Protein AF-A0A2K3LWS6-F1 (afdb_monomer_lite)

Structure (mmCIF, N/CA/C/O backbone):
data_AF-A0A2K3LWS6-F1
#
_entry.id   AF-A0A2K3LWS6-F1
#
loop_
_atom_site.group_PDB
_atom_site.id
_atom_site.type_symbol
_atom_site.label_atom_id
_atom_site.label_alt_id
_atom_site.label_comp_id
_atom_site.label_asym_id
_atom_site.label_entity_id
_atom_site.label_seq_id
_atom_site.pdbx_PDB_ins_code
_atom_site.Cartn_x
_atom_site.Cartn_y
_atom_site.Cartn_z
_atom_site.occupancy
_atom_site.B_iso_or_equiv
_atom_site.auth_seq_id
_atom_site.auth_comp_id
_atom_site.auth_asym_id
_atom_site.auth_atom_id
_atom_site.pdbx_PDB_model_num
ATOM 1 N N . ASP A 1 1 ? -22.872 -4.487 -2.175 1.00 54.16 1 ASP A N 1
ATOM 2 C CA . ASP A 1 1 ? -21.504 -4.319 -1.650 1.00 54.16 1 ASP A CA 1
ATOM 3 C C . ASP A 1 1 ? -21.159 -2.858 -1.440 1.00 54.16 1 ASP A C 1
ATOM 5 O O . ASP A 1 1 ? -20.972 -2.133 -2.408 1.00 54.16 1 ASP A O 1
ATOM 9 N N . PHE A 1 2 ? -21.076 -2.426 -0.181 1.00 50.03 2 PHE A N 1
ATOM 10 C CA . PHE A 1 2 ? -20.671 -1.069 0.215 1.00 50.03 2 PHE A CA 1
ATOM 11 C C . PHE A 1 2 ? -19.329 -0.656 -0.414 1.00 50.03 2 PHE A C 1
ATOM 13 O O . PHE A 1 2 ? -19.199 0.447 -0.924 1.00 50.03 2 PHE A O 1
ATOM 20 N N . LEU A 1 3 ? -18.379 -1.593 -0.508 1.00 53.44 3 LEU A N 1
ATOM 21 C CA . LEU A 1 3 ? -17.088 -1.394 -1.176 1.00 53.44 3 LEU A CA 1
ATOM 22 C C . LEU A 1 3 ? -17.214 -1.152 -2.688 1.00 53.44 3 LEU A C 1
ATOM 24 O O . LEU A 1 3 ? -16.448 -0.377 -3.241 1.00 53.44 3 LEU A O 1
ATOM 28 N N . VAL A 1 4 ? -18.186 -1.779 -3.359 1.00 51.91 4 VAL A N 1
ATOM 29 C CA . VAL A 1 4 ? -18.452 -1.567 -4.795 1.00 51.91 4 VAL A CA 1
ATOM 30 C C . VAL A 1 4 ? -19.212 -0.261 -5.024 1.00 51.91 4 VAL A C 1
ATOM 32 O O . VAL A 1 4 ? -18.998 0.395 -6.039 1.00 51.91 4 VAL A O 1
ATOM 35 N N . ALA A 1 5 ? -20.081 0.129 -4.086 1.00 53.53 5 ALA A N 1
ATOM 36 C CA . ALA A 1 5 ? -20.750 1.427 -4.104 1.00 53.53 5 ALA A CA 1
ATOM 37 C C . ALA A 1 5 ? -19.739 2.568 -3.911 1.00 53.53 5 ALA A C 1
ATOM 39 O O . ALA A 1 5 ? -19.732 3.498 -4.707 1.00 53.53 5 ALA A O 1
ATOM 40 N N . LEU A 1 6 ? -18.813 2.429 -2.957 1.00 56.41 6 LEU A N 1
ATOM 41 C CA . LEU A 1 6 ? -17.679 3.338 -2.801 1.00 56.41 6 LEU A CA 1
ATOM 42 C C . LEU A 1 6 ? -16.752 3.322 -4.015 1.00 56.41 6 LEU A C 1
ATOM 44 O O . LEU A 1 6 ? -16.385 4.376 -4.513 1.00 56.41 6 LEU A O 1
ATOM 48 N N . ALA A 1 7 ? -16.428 2.146 -4.561 1.00 51.59 7 ALA A N 1
ATOM 49 C CA .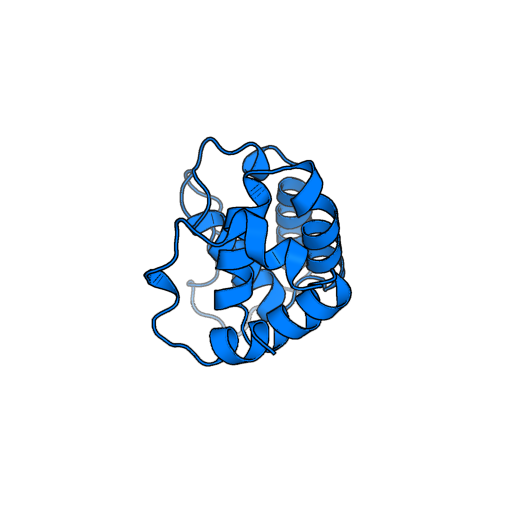 ALA A 1 7 ? -15.595 2.041 -5.758 1.00 51.59 7 ALA A CA 1
ATOM 50 C C . ALA A 1 7 ? -16.127 2.812 -6.974 1.00 51.59 7 ALA A C 1
ATOM 52 O O . ALA A 1 7 ? -15.362 3.111 -7.892 1.00 51.59 7 ALA A O 1
ATOM 53 N N . ARG A 1 8 ? -17.427 3.111 -6.974 1.00 51.09 8 ARG A N 1
ATOM 54 C CA . ARG A 1 8 ? -18.140 3.846 -8.017 1.00 51.09 8 ARG A CA 1
ATOM 55 C C . ARG A 1 8 ? -18.399 5.310 -7.664 1.00 51.09 8 ARG A C 1
ATOM 57 O O . ARG A 1 8 ? -18.887 6.025 -8.533 1.00 51.09 8 ARG A O 1
ATOM 64 N N . ASP A 1 9 ? -18.100 5.747 -6.442 1.00 49.28 9 ASP A N 1
ATOM 65 C CA . ASP A 1 9 ? -18.411 7.095 -5.976 1.00 49.28 9 ASP A CA 1
ATOM 66 C C . ASP A 1 9 ? -17.220 8.053 -6.206 1.00 49.28 9 ASP A C 1
ATOM 68 O O . ASP A 1 9 ? -16.158 7.886 -5.595 1.00 49.28 9 ASP A O 1
ATOM 72 N N . PRO A 1 10 ? -17.353 9.056 -7.097 1.00 47.69 10 PRO A N 1
ATOM 73 C CA . PRO A 1 10 ? -16.293 10.024 -7.372 1.00 47.69 10 PRO A CA 1
ATOM 74 C C . PRO A 1 10 ? -16.005 10.991 -6.202 1.00 47.69 10 PRO A C 1
ATOM 76 O O . PRO A 1 10 ? -14.949 11.632 -6.212 1.00 47.69 10 PRO A O 1
ATOM 79 N N . GLU A 1 11 ? -16.875 11.067 -5.185 1.00 47.47 11 GLU A N 1
ATOM 80 C CA . GLU A 1 11 ? -16.828 12.042 -4.077 1.00 47.47 11 GLU A CA 1
ATOM 81 C C . GLU A 1 11 ? -16.313 11.470 -2.738 1.00 47.47 11 GLU A C 1
ATOM 83 O O . GLU A 1 11 ? -16.400 12.116 -1.690 1.00 47.47 11 GLU A O 1
ATOM 88 N N . ILE A 1 12 ? -15.676 10.292 -2.756 1.00 53.41 12 ILE A N 1
ATOM 89 C CA . ILE A 1 12 ? -15.066 9.625 -1.583 1.00 53.41 12 ILE A CA 1
ATOM 90 C C . ILE A 1 12 ? -14.217 10.558 -0.685 1.00 53.41 12 ILE A C 1
ATOM 92 O O . ILE A 1 12 ? -14.140 10.360 0.533 1.00 53.41 12 ILE A O 1
ATOM 96 N N . ARG A 1 13 ? -13.642 11.624 -1.262 1.00 46.91 13 ARG A N 1
ATOM 97 C CA . ARG A 1 13 ? -12.863 12.664 -0.566 1.00 46.91 13 ARG A CA 1
ATOM 98 C C . ARG A 1 13 ? -13.580 13.283 0.640 1.00 46.91 13 ARG A C 1
ATOM 100 O O . ARG A 1 13 ? -12.898 13.740 1.559 1.00 46.91 13 ARG A O 1
ATOM 107 N N . TYR A 1 14 ? -14.912 13.297 0.670 1.00 44.72 14 TYR A N 1
ATOM 108 C CA . TYR A 1 14 ? -15.676 13.950 1.739 1.00 44.72 14 TYR A CA 1
ATOM 109 C C . TYR A 1 14 ? -15.727 13.159 3.058 1.00 44.72 14 TYR A C 1
ATOM 111 O O . TYR A 1 14 ? -16.058 13.716 4.104 1.00 44.72 14 TYR A O 1
ATOM 119 N N . HIS A 1 15 ? -15.351 11.877 3.056 1.00 47.62 15 HIS A N 1
ATOM 120 C CA . HIS A 1 15 ? -15.547 10.986 4.208 1.00 47.62 15 HIS A CA 1
ATOM 121 C C . HIS A 1 15 ? -14.285 10.707 5.039 1.00 47.62 15 HIS A C 1
ATOM 123 O O . HIS A 1 15 ? -14.295 9.804 5.876 1.00 47.62 15 HIS A O 1
ATOM 129 N N . ARG A 1 16 ? -13.223 11.516 4.888 1.00 47.91 16 ARG A N 1
ATOM 130 C CA . ARG A 1 16 ? -11.891 11.364 5.528 1.00 47.91 16 ARG A CA 1
ATOM 131 C C . ARG A 1 16 ? -11.897 11.102 7.053 1.00 47.91 16 ARG A C 1
ATOM 133 O O . ARG A 1 16 ? -10.886 10.649 7.578 1.00 47.91 16 ARG A O 1
ATOM 140 N N . GLY A 1 17 ? -13.006 11.359 7.755 1.00 46.31 17 GLY A N 1
ATOM 141 C CA . GLY A 1 17 ? -13.183 11.107 9.192 1.00 46.31 17 GLY A CA 1
ATOM 142 C C . GLY A 1 17 ? -13.910 9.810 9.601 1.00 46.31 17 GLY A C 1
ATOM 143 O O . GLY A 1 17 ? -13.857 9.468 10.774 1.00 46.31 17 GLY A O 1
ATOM 144 N N . LEU A 1 18 ? -14.569 9.072 8.694 1.00 48.25 18 LEU A N 1
ATOM 145 C CA . LEU A 1 18 ? -15.477 7.948 9.044 1.00 48.25 18 LEU A CA 1
ATOM 146 C C . LEU A 1 18 ? -15.010 6.553 8.576 1.00 48.25 18 LEU A C 1
ATOM 148 O O . LEU A 1 18 ? -15.716 5.555 8.737 1.00 48.25 18 LEU A O 1
ATOM 152 N N . PHE A 1 19 ? -13.820 6.462 7.986 1.00 55.03 19 PHE A N 1
ATOM 153 C CA . PHE A 1 19 ? -13.389 5.262 7.266 1.00 55.03 19 PHE A CA 1
ATOM 154 C C . PHE A 1 19 ? -12.797 4.140 8.135 1.00 55.03 19 PHE A C 1
ATOM 156 O O . PHE A 1 19 ? -13.000 2.967 7.825 1.00 55.03 19 PHE A O 1
ATOM 163 N N . GLY A 1 20 ? -12.082 4.466 9.217 1.00 50.44 20 GLY A N 1
ATOM 164 C CA . GLY A 1 20 ? -11.203 3.508 9.907 1.00 50.44 20 GLY A CA 1
ATOM 165 C C . GLY A 1 20 ? -11.902 2.314 10.576 1.00 50.44 20 GLY A C 1
ATOM 166 O O . GLY A 1 20 ? -11.398 1.195 10.504 1.00 50.44 20 GLY A O 1
ATOM 167 N N . GLU A 1 21 ? -13.065 2.514 11.203 1.00 47.44 21 GLU A N 1
ATOM 168 C CA . GLU A 1 21 ? -13.812 1.419 11.850 1.00 47.44 21 GLU A CA 1
ATOM 169 C C . GLU A 1 21 ? -14.707 0.649 10.876 1.00 47.44 21 GLU A C 1
ATOM 171 O O . GLU A 1 21 ? -14.841 -0.572 10.972 1.00 47.44 21 GLU A O 1
ATOM 176 N N . THR A 1 22 ? -15.288 1.339 9.897 1.00 51.72 22 THR A N 1
ATOM 177 C CA . THR A 1 22 ? -16.309 0.761 9.019 1.00 51.72 22 THR A CA 1
ATOM 178 C C . THR A 1 22 ? -15.718 -0.242 8.025 1.00 51.72 22 THR A C 1
ATOM 180 O O . THR A 1 22 ? -16.352 -1.255 7.744 1.00 51.72 22 THR A O 1
ATOM 183 N N . ILE A 1 23 ? -14.493 -0.022 7.526 1.00 54.19 23 ILE A N 1
ATOM 184 C CA . ILE A 1 23 ? -13.868 -0.900 6.516 1.00 54.19 23 ILE A CA 1
ATOM 185 C C . ILE A 1 23 ? -13.578 -2.300 7.073 1.00 54.19 23 ILE A C 1
ATOM 187 O O . ILE A 1 23 ? -13.864 -3.293 6.402 1.00 54.19 23 ILE A O 1
ATOM 191 N N . TYR A 1 24 ? -13.057 -2.389 8.300 1.00 49.53 24 TYR A N 1
ATOM 192 C CA . TYR A 1 24 ? -12.774 -3.676 8.945 1.00 49.53 24 TYR A CA 1
ATOM 193 C C . TYR A 1 24 ? -14.073 -4.470 9.166 1.00 49.53 24 TYR A C 1
ATOM 195 O O . TYR A 1 24 ? -14.158 -5.655 8.849 1.00 49.53 24 TYR A O 1
ATOM 203 N N . ASN A 1 25 ? -15.140 -3.776 9.573 1.00 54.16 2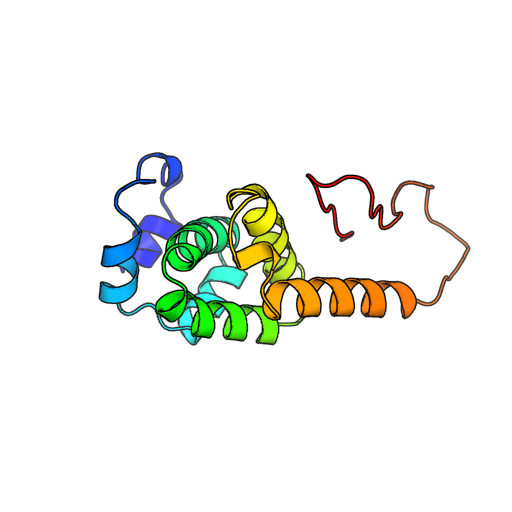5 ASN A N 1
ATOM 204 C CA . ASN A 1 25 ? -16.466 -4.367 9.762 1.00 54.16 25 ASN A CA 1
ATOM 205 C C . ASN A 1 25 ? -17.186 -4.709 8.440 1.00 54.16 25 ASN A C 1
ATOM 207 O O . ASN A 1 25 ? -18.177 -5.435 8.453 1.00 54.16 25 ASN A O 1
ATOM 211 N N . CYS A 1 26 ? -16.688 -4.238 7.288 1.00 61.38 26 CYS A N 1
ATOM 212 C CA . CYS A 1 26 ? -17.222 -4.575 5.963 1.00 61.38 26 CYS A CA 1
ATOM 213 C C . CYS A 1 26 ? -16.712 -5.918 5.409 1.00 61.38 26 CYS A C 1
ATOM 215 O O . CYS A 1 26 ? -17.060 -6.278 4.281 1.00 61.38 26 CYS A O 1
ATOM 217 N N . GLY A 1 27 ? -15.878 -6.660 6.149 1.00 68.25 27 GLY A N 1
ATOM 218 C CA . GLY A 1 27 ? -15.342 -7.944 5.683 1.00 68.25 27 GLY A CA 1
ATOM 219 C C . GLY A 1 27 ? -14.378 -7.800 4.500 1.00 68.25 27 GLY A C 1
ATOM 220 O O . GLY A 1 27 ? -14.290 -8.696 3.644 1.00 68.25 27 GLY A O 1
ATOM 221 N N . LEU A 1 28 ? -13.687 -6.656 4.420 1.00 79.62 28 LEU A N 1
ATOM 222 C CA . LEU A 1 28 ? -12.526 -6.511 3.553 1.00 79.62 28 LEU A CA 1
ATOM 223 C C . LEU A 1 28 ? -11.448 -7.457 4.089 1.00 79.62 28 LEU A C 1
ATOM 225 O O . LEU A 1 28 ? -11.133 -7.443 5.268 1.00 79.62 28 LEU A O 1
ATOM 229 N N . THR A 1 29 ? -10.944 -8.329 3.226 1.00 85.75 29 THR A N 1
ATOM 230 C CA . THR A 1 29 ? -9.841 -9.240 3.554 1.00 85.75 29 THR A CA 1
ATOM 231 C C . THR A 1 29 ? -8.626 -8.828 2.733 1.00 85.75 29 THR A C 1
ATOM 233 O O . THR A 1 29 ? -8.818 -8.257 1.652 1.00 85.75 29 THR A O 1
ATOM 236 N N . PRO A 1 30 ? -7.394 -9.173 3.145 1.00 88.19 30 PRO A N 1
ATOM 237 C CA . PRO A 1 30 ? -6.191 -8.860 2.368 1.00 88.19 30 PRO A CA 1
ATOM 238 C C . PRO A 1 30 ? -6.266 -9.356 0.915 1.00 88.19 30 PRO A C 1
ATOM 240 O O . PRO A 1 30 ? -5.842 -8.682 -0.020 1.00 88.19 30 PRO A O 1
ATOM 243 N N . ARG A 1 31 ? -6.923 -10.501 0.682 1.00 87.56 31 ARG A N 1
ATOM 244 C CA . ARG A 1 31 ? -7.175 -11.015 -0.670 1.00 87.56 31 ARG A CA 1
ATOM 245 C C . ARG A 1 31 ? -8.087 -10.098 -1.493 1.00 87.56 31 ARG A C 1
ATOM 247 O O . ARG A 1 31 ? -7.735 -9.768 -2.621 1.00 87.56 31 ARG A O 1
ATOM 254 N N . LYS A 1 32 ? -9.233 -9.681 -0.941 1.00 84.62 32 LYS A N 1
ATOM 255 C CA . LYS A 1 32 ? -10.158 -8.745 -1.612 1.00 84.62 32 LYS A CA 1
ATOM 256 C C . LYS A 1 32 ? -9.538 -7.359 -1.790 1.00 84.62 32 LYS A C 1
ATOM 258 O O . LYS A 1 32 ? -9.886 -6.654 -2.729 1.00 84.62 32 LYS A O 1
ATOM 263 N N . PHE A 1 33 ? -8.628 -6.975 -0.899 1.00 88.44 33 PHE A N 1
ATOM 264 C CA . PHE A 1 33 ? -7.868 -5.742 -1.030 1.00 88.44 33 PHE A CA 1
ATOM 265 C C . PHE A 1 33 ? -6.979 -5.762 -2.276 1.00 88.44 33 PHE A C 1
ATOM 267 O O . PHE A 1 33 ? -7.031 -4.810 -3.041 1.00 88.44 33 PHE A O 1
ATOM 274 N N . ARG A 1 34 ? -6.265 -6.857 -2.570 1.00 90.25 34 ARG A N 1
ATOM 275 C CA . ARG A 1 34 ? -5.501 -6.969 -3.832 1.00 90.25 34 ARG A CA 1
ATOM 276 C C . ARG A 1 34 ? -6.389 -6.831 -5.072 1.00 90.25 34 ARG A C 1
ATOM 278 O O . ARG A 1 34 ? -6.059 -6.078 -5.979 1.00 90.25 34 ARG A O 1
ATOM 285 N N . GLU A 1 35 ? -7.558 -7.474 -5.073 1.00 88.31 35 GLU A N 1
ATOM 286 C CA . GLU A 1 35 ? -8.541 -7.327 -6.163 1.00 88.31 35 GLU A CA 1
ATOM 287 C C . GLU A 1 35 ? -9.048 -5.876 -6.303 1.00 88.31 35 GLU A C 1
ATOM 289 O O . GLU A 1 35 ? -9.384 -5.431 -7.402 1.00 88.31 35 GLU A O 1
ATOM 294 N N . LEU A 1 36 ? -9.123 -5.128 -5.195 1.00 86.56 36 LEU A N 1
ATOM 295 C CA . LEU A 1 36 ? -9.440 -3.700 -5.203 1.00 86.56 36 LEU A CA 1
ATOM 296 C C . LEU A 1 36 ? -8.274 -2.867 -5.746 1.00 86.56 36 LEU A C 1
ATOM 298 O O . LEU A 1 36 ? -8.532 -1.958 -6.525 1.00 86.56 36 LEU A O 1
ATOM 302 N N . VAL A 1 37 ? -7.027 -3.176 -5.380 1.00 90.19 37 VAL A N 1
ATOM 303 C CA . VAL A 1 37 ? -5.824 -2.487 -5.882 1.00 90.19 37 VAL A CA 1
ATOM 304 C C . VAL A 1 37 ? -5.760 -2.549 -7.408 1.00 90.19 37 VAL A C 1
ATOM 306 O O . VAL A 1 37 ? -5.529 -1.528 -8.046 1.00 90.19 37 VAL A O 1
ATOM 309 N N . GLU A 1 38 ? -6.040 -3.711 -8.002 1.00 88.44 38 GLU A N 1
ATOM 310 C CA . GLU A 1 38 ? -6.046 -3.887 -9.463 1.00 88.44 38 GLU A CA 1
ATOM 311 C C . GLU A 1 38 ? -7.165 -3.098 -10.164 1.00 88.44 38 GLU A C 1
ATOM 313 O O . GLU A 1 38 ? -7.000 -2.636 -11.291 1.00 88.44 38 GLU A O 1
ATOM 318 N N . LYS A 1 39 ? -8.323 -2.937 -9.513 1.00 85.12 39 LYS A N 1
ATOM 319 C CA . LYS A 1 39 ? -9.495 -2.269 -10.108 1.00 85.12 39 LYS A CA 1
ATOM 320 C C . LYS A 1 39 ? -9.526 -0.767 -9.857 1.00 85.12 39 LYS A C 1
ATOM 322 O O . LYS A 1 39 ? -10.034 -0.019 -10.689 1.00 85.12 39 LYS A O 1
ATOM 327 N N . ASN A 1 40 ? -9.092 -0.341 -8.676 1.00 82.44 40 ASN A N 1
ATOM 328 C CA . ASN A 1 40 ? -9.172 1.035 -8.210 1.00 82.44 40 ASN A CA 1
ATOM 329 C C . ASN A 1 40 ? -8.068 1.329 -7.168 1.00 82.44 40 ASN A C 1
ATOM 331 O O . ASN A 1 40 ? -8.339 1.386 -5.960 1.00 82.44 40 ASN A O 1
ATOM 335 N N . PRO A 1 41 ? -6.819 1.541 -7.625 1.00 86.12 41 PRO A N 1
ATOM 336 C CA . PRO A 1 41 ? -5.677 1.802 -6.747 1.00 86.12 41 PRO A CA 1
ATOM 337 C C . PRO A 1 41 ? -5.870 3.069 -5.905 1.00 86.12 41 PRO A C 1
ATOM 339 O O . PRO A 1 41 ? -5.503 3.102 -4.733 1.00 86.12 41 PRO A O 1
ATOM 342 N N . ARG A 1 42 ? -6.545 4.092 -6.439 1.00 83.69 42 ARG A N 1
ATOM 343 C CA . ARG A 1 42 ? -6.820 5.336 -5.710 1.00 83.69 42 ARG A CA 1
ATOM 344 C C . ARG A 1 42 ? -7.605 5.108 -4.416 1.00 83.69 42 ARG A C 1
ATOM 346 O O . ARG A 1 42 ? -7.275 5.697 -3.393 1.00 83.69 42 ARG A O 1
ATOM 353 N N . ILE A 1 43 ? -8.621 4.247 -4.433 1.00 82.50 43 ILE A N 1
ATOM 354 C CA . ILE A 1 43 ? -9.399 3.941 -3.220 1.00 82.50 43 ILE A CA 1
ATOM 355 C C . ILE A 1 43 ? -8.596 3.069 -2.262 1.00 82.50 43 ILE A C 1
ATOM 357 O O . ILE A 1 43 ? -8.683 3.252 -1.048 1.00 82.50 43 ILE A O 1
ATOM 361 N N . ALA A 1 44 ? -7.782 2.155 -2.792 1.00 88.25 44 ALA A N 1
ATOM 362 C CA . ALA A 1 44 ? -6.885 1.357 -1.969 1.00 88.25 44 ALA A CA 1
ATOM 363 C C . ALA A 1 44 ? -5.913 2.240 -1.162 1.00 88.25 44 ALA A C 1
ATOM 365 O O . ALA A 1 44 ? -5.710 1.965 0.021 1.00 88.25 44 ALA A O 1
ATOM 366 N N . VAL A 1 45 ? -5.404 3.338 -1.742 1.00 89.06 45 VAL A N 1
ATOM 367 C CA . VAL A 1 45 ? -4.597 4.346 -1.021 1.00 89.06 45 VAL A CA 1
ATOM 368 C C . VAL A 1 45 ? -5.357 4.919 0.168 1.00 89.06 45 VAL A C 1
ATOM 370 O O . VAL A 1 45 ? -4.824 4.965 1.271 1.00 89.06 45 VAL A O 1
ATOM 373 N N . GLU A 1 46 ? -6.600 5.355 -0.028 1.00 83.69 46 GLU A N 1
ATOM 374 C CA . GLU A 1 46 ? -7.373 6.018 1.029 1.00 83.69 46 GLU A CA 1
ATOM 375 C C . GLU A 1 46 ? -7.740 5.070 2.176 1.00 83.69 46 GLU A C 1
ATOM 377 O O . GLU A 1 46 ? -7.705 5.450 3.352 1.00 83.69 46 GLU A O 1
ATOM 382 N N . ILE A 1 47 ? -8.054 3.819 1.839 1.00 84.62 47 ILE A N 1
ATOM 383 C CA . ILE A 1 47 ? -8.280 2.751 2.814 1.00 84.62 47 ILE A CA 1
ATOM 384 C C . ILE A 1 47 ? -7.002 2.505 3.615 1.00 84.62 47 ILE A C 1
ATOM 386 O O . ILE A 1 47 ? -7.020 2.565 4.845 1.00 84.62 47 ILE A O 1
ATOM 390 N N . LEU A 1 48 ? -5.885 2.272 2.925 1.00 87.75 48 LEU A N 1
ATOM 391 C CA . LEU A 1 48 ? -4.629 1.891 3.557 1.00 87.75 48 LEU A CA 1
ATOM 392 C C . LEU A 1 48 ? -4.028 3.039 4.383 1.00 87.75 48 LEU A C 1
ATOM 394 O O . LEU A 1 48 ? -3.573 2.805 5.499 1.00 87.75 48 LEU A O 1
ATOM 398 N N . ALA A 1 49 ? -4.128 4.285 3.914 1.00 87.69 49 ALA A N 1
ATOM 399 C CA . ALA A 1 49 ? -3.703 5.475 4.657 1.00 87.69 49 ALA A CA 1
ATOM 400 C C . ALA A 1 49 ? -4.470 5.650 5.980 1.00 87.69 49 ALA A C 1
ATOM 402 O O . ALA A 1 49 ? -3.917 6.140 6.964 1.00 87.69 49 ALA A O 1
ATOM 403 N N . ASN A 1 50 ? -5.741 5.239 6.031 1.00 83.75 50 ASN A N 1
ATOM 404 C CA . ASN A 1 50 ? -6.502 5.228 7.279 1.00 83.75 50 ASN A CA 1
ATOM 405 C C . ASN A 1 50 ? -6.159 4.028 8.166 1.00 83.75 50 ASN A C 1
ATOM 407 O O . ASN A 1 50 ? -6.112 4.189 9.384 1.00 83.75 50 ASN A O 1
ATOM 411 N N . LEU A 1 51 ? -5.896 2.854 7.584 1.00 84.88 51 LEU A N 1
ATOM 412 C CA . LEU A 1 51 ? -5.491 1.665 8.339 1.00 84.88 51 LEU A CA 1
ATOM 413 C C . LEU A 1 51 ? -4.129 1.844 9.012 1.00 84.88 51 LEU A C 1
ATOM 415 O O . LEU A 1 51 ? -3.969 1.4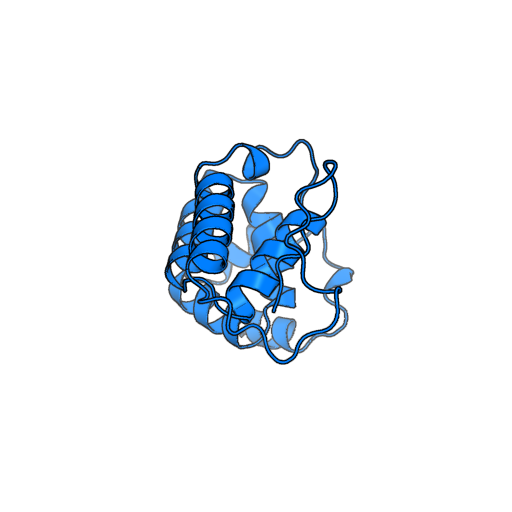01 10.141 1.00 84.88 51 LEU A O 1
ATOM 419 N N . ILE A 1 52 ? -3.184 2.541 8.376 1.00 87.25 52 ILE A N 1
ATOM 420 C CA . ILE A 1 52 ? -1.835 2.802 8.914 1.00 87.25 52 ILE A CA 1
ATOM 421 C C . ILE A 1 52 ? -1.852 3.573 10.238 1.00 87.25 52 ILE A C 1
ATOM 423 O O . ILE A 1 52 ? -0.932 3.444 11.039 1.00 87.25 52 ILE A O 1
ATOM 427 N N . LYS A 1 53 ? -2.925 4.317 10.527 1.00 83.31 53 LYS A N 1
ATOM 428 C CA . LYS A 1 53 ? -3.124 4.959 11.838 1.00 83.31 53 LYS A CA 1
ATOM 429 C C . LYS A 1 53 ? -3.319 3.939 12.971 1.00 83.31 53 LYS A C 1
ATOM 431 O O . LYS A 1 53 ? -3.274 4.305 14.140 1.00 83.31 53 LYS A O 1
ATOM 436 N N . SER A 1 54 ? -3.573 2.673 12.638 1.00 83.56 54 SER A N 1
ATOM 437 C CA . SER A 1 54 ? -3.712 1.548 13.559 1.00 83.56 54 SER A CA 1
ATOM 438 C C . SER A 1 54 ? -2.783 0.408 13.107 1.00 83.56 54 SER A C 1
ATOM 440 O O . SER A 1 54 ? -3.206 -0.449 12.329 1.00 83.56 54 SER A O 1
ATOM 442 N N . PRO A 1 55 ? -1.529 0.363 13.601 1.00 74.00 55 PRO A N 1
ATOM 443 C CA . PRO A 1 55 ? -0.480 -0.517 13.072 1.00 74.00 55 PRO A CA 1
ATOM 444 C C . PRO A 1 55 ? -0.875 -1.999 13.009 1.00 74.00 55 PRO A C 1
ATOM 446 O O . PRO A 1 55 ? -0.657 -2.660 11.996 1.00 74.00 55 PRO A O 1
ATOM 449 N N . TYR A 1 56 ? -1.558 -2.493 14.049 1.00 79.25 56 TYR A N 1
ATOM 450 C CA . TYR A 1 56 ? -2.044 -3.877 14.130 1.00 79.25 56 TYR A CA 1
ATOM 451 C C . TYR A 1 56 ? -3.019 -4.247 13.000 1.00 79.25 56 TYR A C 1
ATOM 453 O O . TYR A 1 56 ? -3.106 -5.403 12.602 1.00 79.25 56 TYR A O 1
ATOM 461 N N . LYS A 1 57 ? -3.769 -3.273 12.470 1.00 79.38 57 LYS A N 1
ATOM 462 C CA . LYS A 1 57 ? -4.750 -3.505 11.404 1.00 79.38 57 LYS A CA 1
ATOM 463 C C . LYS A 1 57 ? -4.155 -3.372 10.007 1.00 79.38 57 LYS A C 1
ATOM 465 O O . LYS A 1 57 ? -4.721 -3.942 9.084 1.00 79.38 57 LYS A O 1
ATOM 470 N N . SER A 1 58 ? -3.074 -2.613 9.814 1.00 86.50 58 SER A N 1
ATOM 471 C CA . SER A 1 58 ? -2.501 -2.384 8.478 1.00 86.50 58 SER A CA 1
ATOM 472 C C . SER A 1 58 ? -1.523 -3.465 8.025 1.00 86.50 58 SER A C 1
ATOM 474 O O . SER A 1 58 ? -1.306 -3.601 6.824 1.00 86.50 58 SER A O 1
ATOM 476 N N . GLU A 1 59 ? -0.943 -4.227 8.951 1.00 88.12 59 GLU A N 1
ATOM 477 C CA . GLU A 1 59 ? 0.134 -5.188 8.674 1.00 88.12 59 GLU A CA 1
ATOM 478 C C . GLU A 1 59 ? -0.234 -6.233 7.605 1.00 88.12 59 GLU A C 1
ATOM 480 O O . GLU A 1 59 ? 0.489 -6.418 6.623 1.00 88.12 59 GLU A O 1
ATOM 485 N N . GLU A 1 60 ? -1.409 -6.856 7.730 1.00 89.19 60 GLU A N 1
ATOM 486 C CA . GLU A 1 60 ? -1.881 -7.872 6.780 1.00 89.19 60 GLU A CA 1
ATOM 487 C C . GLU A 1 60 ? -2.159 -7.301 5.375 1.00 89.19 60 GLU A C 1
ATOM 489 O O . GLU A 1 60 ? -1.976 -7.987 4.367 1.00 89.19 60 GLU A O 1
ATOM 494 N N . TYR A 1 61 ? -2.552 -6.026 5.287 1.00 90.81 61 TYR A N 1
ATOM 495 C CA . TYR A 1 61 ? -2.815 -5.342 4.017 1.00 90.81 61 TYR A CA 1
ATOM 496 C C . TYR A 1 61 ? -1.529 -4.865 3.348 1.00 90.81 61 TYR A C 1
ATOM 498 O O . TYR A 1 61 ? -1.413 -4.963 2.127 1.00 90.81 61 TYR A O 1
ATOM 506 N N . LEU A 1 62 ? -0.562 -4.383 4.134 1.00 90.38 62 LEU A N 1
ATOM 507 C CA . LEU A 1 62 ? 0.770 -4.019 3.649 1.00 90.38 62 LEU A CA 1
ATOM 508 C C . LEU A 1 62 ? 1.504 -5.250 3.118 1.00 90.38 62 LEU A C 1
ATOM 510 O O . LEU A 1 62 ? 2.039 -5.203 2.014 1.00 90.38 62 LEU A O 1
ATOM 514 N N . THR A 1 63 ? 1.433 -6.370 3.838 1.00 90.75 63 THR A N 1
ATOM 515 C CA . THR A 1 63 ? 1.974 -7.654 3.373 1.00 90.75 63 THR A CA 1
ATOM 516 C C . THR A 1 63 ? 1.333 -8.068 2.051 1.00 90.75 63 THR A C 1
ATOM 518 O O . THR A 1 63 ? 2.033 -8.315 1.073 1.00 90.75 63 THR A O 1
ATOM 521 N N . ALA A 1 64 ? -0.002 -8.051 1.969 1.00 91.19 64 ALA A N 1
ATOM 522 C CA . ALA A 1 64 ? -0.699 -8.406 0.736 1.00 91.19 64 ALA A CA 1
ATOM 523 C C . ALA A 1 64 ? -0.374 -7.468 -0.439 1.00 91.19 64 ALA A C 1
ATOM 525 O O . ALA A 1 64 ? -0.367 -7.924 -1.582 1.00 91.19 64 ALA A O 1
ATOM 526 N N . LEU A 1 65 ? -0.108 -6.183 -0.182 1.00 91.62 65 LEU A N 1
ATOM 527 C CA . LEU A 1 65 ? 0.343 -5.233 -1.199 1.00 91.62 65 LEU A CA 1
ATOM 528 C C . LEU A 1 65 ? 1.768 -5.548 -1.672 1.00 91.62 65 LEU A C 1
ATOM 530 O O . LEU A 1 65 ? 2.014 -5.561 -2.877 1.00 91.62 65 LEU A O 1
ATOM 534 N N . CYS A 1 66 ? 2.689 -5.841 -0.749 1.00 87.31 66 CYS A N 1
ATOM 535 C CA . CYS A 1 66 ? 4.054 -6.260 -1.074 1.00 87.31 66 CYS A CA 1
ATOM 536 C C . CYS A 1 66 ? 4.076 -7.568 -1.883 1.00 87.31 66 CYS A C 1
ATOM 538 O O . CYS A 1 66 ? 4.828 -7.672 -2.853 1.00 87.31 66 CYS A O 1
ATOM 540 N N . ASP A 1 67 ? 3.198 -8.520 -1.559 1.00 89.38 67 ASP A N 1
ATOM 541 C CA . ASP A 1 67 ? 3.059 -9.796 -2.273 1.00 89.38 67 ASP A CA 1
ATOM 542 C C . ASP A 1 67 ? 2.609 -9.639 -3.735 1.00 89.38 67 ASP A C 1
ATOM 544 O O . ASP A 1 67 ? 2.795 -10.553 -4.538 1.00 89.38 67 ASP A O 1
ATOM 548 N N . MET A 1 68 ? 2.020 -8.497 -4.116 1.00 88.00 68 MET A N 1
ATOM 549 C CA . MET A 1 68 ? 1.691 -8.212 -5.522 1.00 88.00 68 MET A CA 1
ATOM 550 C C . MET A 1 68 ? 2.941 -7.946 -6.380 1.00 88.00 68 MET A C 1
ATOM 552 O O . MET A 1 68 ? 2.832 -7.866 -7.608 1.00 88.00 68 MET A O 1
ATOM 556 N N . GLY A 1 69 ? 4.116 -7.799 -5.758 1.00 81.94 69 GLY A N 1
ATOM 557 C CA . GLY A 1 69 ? 5.354 -7.407 -6.425 1.00 81.94 69 GLY A CA 1
ATOM 558 C C . GLY A 1 69 ? 5.301 -5.975 -6.965 1.00 81.94 69 GLY A C 1
ATOM 559 O O . GLY A 1 69 ? 4.307 -5.264 -6.811 1.00 81.94 69 GLY A O 1
ATOM 560 N N . LEU A 1 70 ? 6.381 -5.531 -7.611 1.00 81.38 70 LEU A N 1
ATOM 561 C CA . LEU A 1 70 ? 6.421 -4.219 -8.261 1.00 81.38 70 LEU A CA 1
ATOM 562 C C . LEU A 1 70 ? 5.679 -4.271 -9.599 1.00 81.38 70 LEU A C 1
ATOM 564 O O . LEU A 1 70 ? 6.209 -4.745 -10.602 1.00 81.38 70 LEU A O 1
ATOM 568 N N . ASN A 1 71 ? 4.444 -3.783 -9.607 1.00 84.44 71 ASN A N 1
ATOM 569 C CA . ASN A 1 71 ? 3.624 -3.615 -10.799 1.00 84.44 71 ASN A CA 1
ATOM 570 C C . ASN A 1 71 ? 2.966 -2.227 -10.779 1.00 84.44 71 ASN A C 1
ATOM 572 O O . ASN A 1 71 ? 3.017 -1.526 -9.769 1.00 84.44 71 ASN A O 1
ATOM 576 N N . LEU A 1 72 ? 2.348 -1.821 -11.891 1.00 84.25 72 LEU A N 1
ATOM 577 C CA . LEU A 1 72 ? 1.747 -0.490 -12.029 1.00 84.25 72 LEU A CA 1
ATOM 578 C C . LEU A 1 72 ? 0.798 -0.144 -10.868 1.00 84.25 72 LEU A C 1
ATOM 580 O O . LEU A 1 72 ? 0.901 0.935 -10.292 1.00 84.25 72 LEU A O 1
ATOM 584 N N . HIS A 1 73 ? -0.094 -1.066 -10.498 1.00 86.94 73 HIS A N 1
ATOM 585 C CA . HIS A 1 73 ? -1.121 -0.824 -9.486 1.00 86.94 73 HIS A CA 1
ATOM 586 C C . HIS A 1 73 ? -0.551 -0.792 -8.066 1.00 86.94 73 HIS A C 1
ATOM 588 O O . HIS A 1 73 ? -0.909 0.088 -7.285 1.00 86.94 73 HIS A O 1
ATOM 594 N N . SER A 1 74 ? 0.357 -1.712 -7.723 1.00 88.06 74 SER A N 1
ATOM 595 C CA . SER A 1 74 ? 0.996 -1.720 -6.402 1.00 88.06 74 SER A CA 1
ATOM 596 C C . SER A 1 74 ? 1.879 -0.488 -6.196 1.00 88.06 74 SER A C 1
ATOM 598 O O . SER A 1 74 ? 1.858 0.107 -5.117 1.00 88.06 74 SER A O 1
ATOM 600 N N . MET A 1 75 ? 2.581 -0.044 -7.244 1.00 87.06 75 MET A N 1
ATOM 601 C CA . MET A 1 75 ? 3.368 1.190 -7.218 1.00 87.06 75 MET A CA 1
ATOM 602 C C . MET A 1 75 ? 2.490 2.435 -7.115 1.00 87.06 75 MET A C 1
ATOM 604 O O . MET A 1 75 ? 2.816 3.338 -6.347 1.00 87.06 75 MET A O 1
ATOM 608 N N . GLU A 1 76 ? 1.371 2.496 -7.841 1.00 86.56 76 GLU A N 1
ATOM 609 C CA . GLU A 1 76 ? 0.423 3.610 -7.728 1.00 86.56 76 GLU A CA 1
ATOM 610 C C . GLU A 1 76 ? -0.105 3.735 -6.294 1.00 86.56 76 GLU A C 1
ATOM 612 O O . GLU A 1 76 ? -0.126 4.836 -5.737 1.00 86.56 76 GLU A O 1
ATOM 617 N N . VAL A 1 77 ? -0.440 2.606 -5.660 1.00 90.44 77 VAL A N 1
ATOM 618 C CA . VAL A 1 77 ? -0.870 2.592 -4.259 1.00 90.44 77 VAL A CA 1
ATOM 619 C C . VAL A 1 77 ? 0.250 3.036 -3.327 1.00 90.44 77 VAL A C 1
ATOM 621 O O . VAL A 1 77 ? 0.031 3.929 -2.513 1.00 90.44 77 VAL A O 1
ATOM 624 N N . MET A 1 78 ? 1.454 2.477 -3.444 1.00 90.31 78 MET A N 1
ATOM 625 C CA . MET A 1 78 ? 2.575 2.845 -2.571 1.00 90.31 78 MET A CA 1
ATOM 626 C C . MET A 1 78 ? 2.981 4.318 -2.722 1.00 90.31 78 MET A C 1
ATOM 628 O O . MET A 1 78 ? 3.182 5.009 -1.724 1.00 90.31 78 MET A O 1
ATOM 632 N N . ASN A 1 79 ? 3.036 4.839 -3.948 1.00 85.69 79 ASN A N 1
ATOM 633 C CA . ASN A 1 79 ? 3.366 6.243 -4.211 1.00 85.69 79 ASN A CA 1
ATOM 634 C C . ASN A 1 79 ? 2.259 7.189 -3.715 1.00 85.69 79 ASN A C 1
ATOM 636 O O . ASN A 1 79 ? 2.540 8.243 -3.131 1.00 85.69 79 ASN A O 1
ATOM 640 N N . GLY A 1 80 ? 0.994 6.797 -3.893 1.00 88.75 80 GLY A N 1
ATOM 641 C CA . GLY A 1 80 ? -0.145 7.520 -3.334 1.00 88.75 80 GLY A CA 1
ATOM 642 C C . GLY A 1 80 ? -0.120 7.537 -1.806 1.00 88.75 80 GLY A C 1
ATOM 643 O O . GLY A 1 80 ? -0.373 8.575 -1.198 1.00 88.75 80 GLY A O 1
ATOM 644 N N . LEU A 1 81 ? 0.257 6.418 -1.188 1.00 89.56 81 LEU A N 1
ATOM 645 C CA . LEU A 1 81 ? 0.362 6.264 0.259 1.00 89.56 81 LEU A CA 1
ATOM 646 C C . LEU A 1 81 ? 1.435 7.180 0.856 1.00 89.56 81 LEU A C 1
ATOM 648 O O . LEU A 1 81 ? 1.153 7.892 1.814 1.00 89.56 81 LEU A O 1
ATOM 652 N N . ILE A 1 82 ? 2.617 7.240 0.237 1.00 87.00 82 ILE A N 1
ATOM 653 C CA . ILE A 1 82 ? 3.708 8.155 0.622 1.00 87.00 82 ILE A CA 1
ATOM 654 C C . ILE A 1 82 ? 3.239 9.612 0.646 1.00 87.00 82 ILE A C 1
ATOM 656 O O . ILE A 1 82 ? 3.658 10.386 1.498 1.00 87.00 82 ILE A O 1
ATOM 660 N N . THR A 1 83 ? 2.359 9.986 -0.280 1.00 86.31 83 THR A N 1
ATOM 661 C CA . THR A 1 83 ? 1.833 11.355 -0.363 1.00 86.31 83 THR A CA 1
ATOM 662 C C . THR A 1 83 ? 0.683 11.597 0.621 1.00 86.31 83 THR A C 1
ATOM 664 O O . THR A 1 83 ? 0.470 12.720 1.075 1.00 86.31 83 THR A O 1
ATOM 667 N N . ALA A 1 84 ? -0.100 10.560 0.922 1.00 83.62 84 ALA A N 1
ATOM 668 C CA . ALA A 1 84 ? -1.298 10.657 1.750 1.00 83.62 84 ALA A CA 1
ATOM 669 C C . ALA A 1 84 ? -1.019 10.546 3.257 1.00 83.62 84 ALA A C 1
ATOM 671 O O . ALA A 1 84 ? -1.830 11.028 4.052 1.00 83.62 84 ALA A O 1
ATOM 672 N N . VAL A 1 85 ? 0.080 9.893 3.641 1.00 85.81 85 VAL A N 1
ATOM 673 C CA . VAL A 1 85 ? 0.479 9.665 5.034 1.00 85.81 85 VAL A CA 1
ATOM 674 C C . VAL A 1 85 ? 1.289 10.852 5.560 1.00 85.81 85 VAL A C 1
ATOM 676 O O . VAL A 1 85 ? 2.091 11.452 4.849 1.00 85.81 85 VAL A O 1
ATOM 679 N N . GLU A 1 86 ? 1.065 11.206 6.825 1.00 84.12 86 GLU A N 1
ATOM 680 C CA . GLU A 1 86 ? 1.803 12.279 7.492 1.00 84.12 86 GLU A CA 1
ATOM 681 C C . GLU A 1 86 ? 3.294 11.930 7.603 1.00 84.12 86 GLU A C 1
ATOM 683 O O . GLU A 1 86 ? 3.623 10.797 7.952 1.00 84.12 86 GLU A O 1
ATOM 688 N N . PRO A 1 87 ? 4.209 12.884 7.362 1.00 77.81 87 PRO A N 1
ATOM 689 C CA . PRO A 1 87 ? 5.647 12.609 7.291 1.00 77.81 87 PRO A CA 1
ATOM 690 C C . PRO A 1 87 ? 6.248 12.076 8.601 1.00 77.81 87 PRO A C 1
ATOM 692 O O . PRO A 1 87 ? 7.282 11.421 8.569 1.00 77.81 87 PRO A O 1
ATOM 695 N N . GLU A 1 88 ? 5.608 12.332 9.745 1.00 82.81 88 GLU A N 1
ATOM 696 C CA . GLU A 1 88 ? 6.034 11.834 11.063 1.00 82.81 88 GLU A CA 1
ATOM 697 C C . GLU A 1 88 ? 5.478 10.437 11.391 1.00 82.81 88 GLU A C 1
ATOM 699 O O . GLU A 1 88 ? 5.752 9.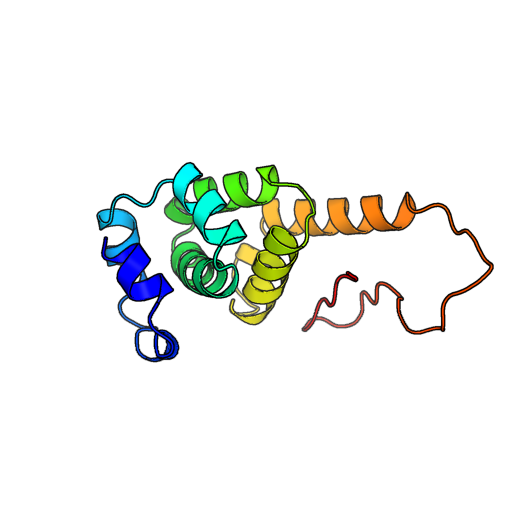888 12.456 1.00 82.81 88 GLU A O 1
ATOM 704 N N . SER A 1 89 ? 4.700 9.838 10.485 1.00 85.00 89 SER A N 1
ATOM 705 C CA . SER A 1 89 ? 4.129 8.508 10.682 1.00 85.00 89 SER A CA 1
ATOM 706 C C . SER A 1 89 ? 5.208 7.429 10.806 1.00 85.00 89 SER A C 1
ATOM 708 O O . SER A 1 89 ? 6.151 7.367 10.012 1.00 85.00 89 SER A O 1
ATOM 710 N N . GLU A 1 90 ? 4.994 6.489 11.731 1.00 86.19 90 GLU A N 1
ATOM 711 C CA . GLU A 1 90 ? 5.799 5.268 11.881 1.00 86.19 90 GLU A CA 1
ATOM 712 C C . GLU A 1 90 ? 5.869 4.432 10.593 1.00 86.19 90 GLU A C 1
ATOM 714 O O . GLU A 1 90 ? 6.811 3.663 10.408 1.00 86.19 90 GLU A O 1
ATOM 719 N N . PHE A 1 91 ? 4.928 4.619 9.659 1.00 87.44 91 PHE A N 1
ATOM 720 C CA . PHE A 1 91 ? 4.969 3.997 8.336 1.00 87.44 91 PHE A CA 1
ATOM 721 C C . PHE A 1 91 ? 6.314 4.195 7.629 1.00 87.44 91 PHE A C 1
ATOM 723 O O . PHE A 1 91 ? 6.873 3.230 7.105 1.00 87.44 91 PHE A O 1
ATOM 730 N N . PHE A 1 92 ? 6.875 5.407 7.660 1.00 86.81 92 PHE A N 1
ATOM 731 C CA . PHE A 1 92 ? 8.156 5.705 7.008 1.00 86.81 92 PHE A CA 1
ATOM 732 C C . PHE A 1 92 ? 9.360 5.058 7.707 1.00 86.81 92 PHE A C 1
ATOM 734 O O . PHE A 1 92 ? 10.431 4.947 7.113 1.00 86.81 92 PHE A O 1
ATOM 741 N N . GLN A 1 93 ? 9.185 4.602 8.949 1.00 85.00 93 GLN A N 1
ATOM 742 C CA . GLN A 1 93 ? 10.188 3.868 9.723 1.00 85.00 93 GLN A CA 1
ATOM 743 C C . GLN A 1 93 ? 9.973 2.346 9.666 1.00 85.00 93 GLN A C 1
ATOM 745 O O . GLN A 1 93 ? 10.797 1.592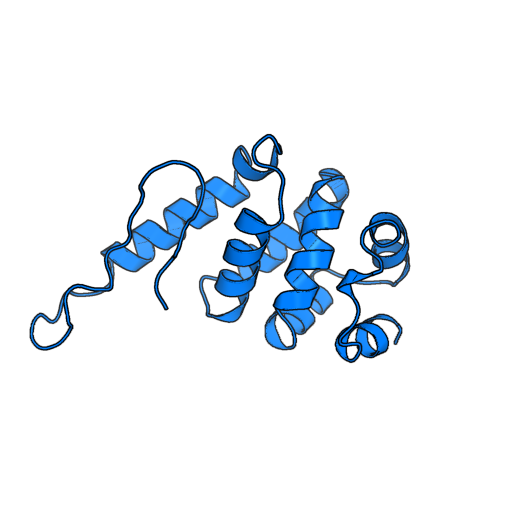 10.178 1.00 85.00 93 GLN A O 1
ATOM 750 N N . SER A 1 94 ? 8.888 1.884 9.036 1.00 86.31 94 SER A N 1
ATOM 751 C CA . SER A 1 94 ? 8.535 0.466 8.970 1.00 86.31 94 SER A CA 1
ATOM 752 C C . SER A 1 94 ? 9.452 -0.339 8.043 1.00 86.31 94 SER A C 1
ATOM 754 O O . SER A 1 94 ? 9.950 0.159 7.028 1.00 86.31 94 SER A O 1
ATOM 756 N N . GLU A 1 95 ? 9.605 -1.630 8.350 1.00 85.81 95 GLU A N 1
ATOM 757 C CA . GLU A 1 95 ? 10.322 -2.592 7.502 1.00 85.81 95 GLU A CA 1
ATOM 758 C C . GLU A 1 95 ? 9.702 -2.688 6.096 1.00 85.81 95 GLU A C 1
ATOM 760 O O . GLU A 1 95 ? 10.422 -2.775 5.103 1.00 85.81 95 GLU A O 1
ATOM 765 N N . TYR A 1 96 ? 8.375 -2.564 5.985 1.00 85.12 96 TYR A N 1
ATOM 766 C CA . TYR A 1 96 ? 7.653 -2.579 4.709 1.00 85.12 96 TYR A CA 1
ATOM 767 C C . TYR A 1 96 ? 8.095 -1.455 3.772 1.00 85.12 96 TYR A C 1
ATOM 769 O O . TYR A 1 96 ? 8.358 -1.691 2.589 1.00 85.12 96 TYR A O 1
ATOM 777 N N . PHE A 1 97 ? 8.204 -0.229 4.293 1.00 86.25 97 PHE A N 1
ATOM 778 C CA . PHE A 1 97 ? 8.660 0.907 3.500 1.00 86.25 97 PHE A CA 1
ATOM 779 C C . PHE A 1 97 ? 10.110 0.704 3.043 1.00 86.25 97 PHE A C 1
ATOM 781 O O . PHE A 1 97 ? 10.409 0.856 1.858 1.00 86.25 97 PHE A O 1
ATOM 788 N N . GLN A 1 98 ? 10.997 0.265 3.939 1.00 84.88 98 GLN A N 1
ATOM 789 C CA . GLN A 1 98 ? 12.398 -0.015 3.600 1.00 84.88 98 GLN A CA 1
ATOM 790 C C . GLN A 1 98 ? 12.545 -1.126 2.550 1.00 84.88 98 GLN A C 1
ATOM 792 O O . GLN A 1 98 ? 13.329 -0.993 1.601 1.00 84.88 98 GLN A O 1
ATOM 797 N N . MET A 1 99 ? 11.769 -2.202 2.679 1.00 85.12 99 MET A N 1
ATOM 798 C CA . MET A 1 99 ? 11.742 -3.302 1.719 1.00 85.12 99 MET A CA 1
ATOM 799 C C . MET A 1 99 ? 11.246 -2.832 0.348 1.00 85.12 99 MET A C 1
ATOM 801 O O . MET A 1 99 ? 11.855 -3.173 -0.670 1.00 85.12 99 MET A O 1
ATOM 805 N N . TYR A 1 100 ? 10.201 -2.000 0.299 1.00 85.00 100 TYR A N 1
ATOM 806 C CA . TYR A 1 100 ? 9.700 -1.422 -0.951 1.00 85.00 100 TYR A CA 1
ATOM 807 C C . TYR A 1 100 ? 10.769 -0.583 -1.660 1.00 85.00 100 TYR A C 1
ATOM 809 O O . TYR A 1 100 ? 11.048 -0.825 -2.837 1.00 85.00 100 TYR A O 1
ATOM 817 N N . ILE A 1 101 ? 11.435 0.331 -0.943 1.00 83.50 101 ILE A N 1
ATOM 818 C CA . ILE A 1 101 ? 12.534 1.145 -1.491 1.00 83.50 101 ILE A CA 1
ATOM 819 C C . ILE A 1 101 ? 13.651 0.256 -2.043 1.00 83.50 101 ILE A C 1
ATOM 821 O O . ILE A 1 101 ? 14.084 0.429 -3.184 1.00 83.50 101 ILE A O 1
ATOM 825 N N . THR A 1 102 ? 14.082 -0.734 -1.262 1.00 84.00 102 THR A N 1
ATOM 826 C CA . THR A 1 102 ? 15.168 -1.648 -1.641 1.00 84.00 102 THR A CA 1
ATOM 827 C C . THR A 1 102 ? 14.815 -2.463 -2.887 1.00 84.00 102 THR A C 1
ATOM 829 O O . THR A 1 102 ? 15.645 -2.622 -3.787 1.00 84.00 102 THR A O 1
ATOM 832 N N . THR A 1 103 ? 13.569 -2.934 -2.981 1.00 81.38 103 THR A N 1
ATOM 833 C CA . THR A 1 103 ? 13.068 -3.698 -4.133 1.00 81.38 103 THR A CA 1
ATOM 834 C C . THR A 1 103 ? 12.995 -2.820 -5.381 1.00 81.38 103 THR A C 1
ATOM 836 O O . THR A 1 103 ? 13.386 -3.264 -6.464 1.00 81.38 103 THR A O 1
ATOM 839 N N . CYS A 1 104 ? 12.566 -1.561 -5.238 1.00 80.00 104 CYS A N 1
ATOM 840 C CA . CYS A 1 104 ? 12.531 -0.596 -6.339 1.00 80.00 104 CYS A CA 1
ATOM 841 C C . CYS A 1 104 ? 13.941 -0.312 -6.865 1.00 80.00 104 CYS A C 1
ATOM 843 O O . CYS A 1 104 ? 14.191 -0.464 -8.060 1.00 80.00 104 CYS A O 1
ATOM 845 N N . ILE A 1 105 ? 14.887 0.004 -5.974 1.00 79.94 105 ILE A N 1
ATOM 846 C CA . ILE A 1 105 ? 16.291 0.250 -6.336 1.00 79.94 105 ILE A CA 1
ATOM 847 C C . ILE A 1 105 ? 16.889 -0.973 -7.044 1.00 79.94 105 ILE A C 1
ATOM 849 O O . ILE A 1 105 ? 17.478 -0.844 -8.118 1.00 79.94 105 ILE A O 1
ATOM 853 N N . SER A 1 106 ? 16.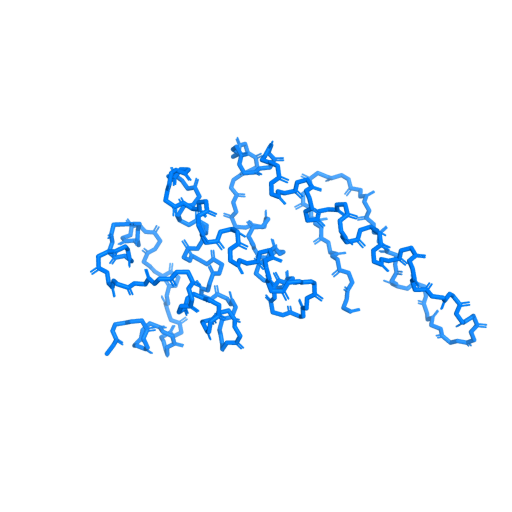698 -2.169 -6.483 1.00 78.94 106 SER A N 1
ATOM 854 C CA . SER A 1 106 ? 17.211 -3.418 -7.061 1.00 78.94 106 SER A CA 1
ATOM 855 C C . SER A 1 106 ? 16.619 -3.706 -8.439 1.00 78.94 106 SER A C 1
ATOM 857 O O . SER A 1 106 ? 17.334 -4.143 -9.339 1.00 78.94 106 SER A O 1
ATOM 859 N N . SER A 1 107 ? 15.329 -3.433 -8.633 1.00 75.50 107 SER A N 1
ATOM 860 C CA . SER A 1 107 ? 14.665 -3.625 -9.926 1.00 75.50 107 SER A CA 1
ATOM 861 C C . SER A 1 107 ? 15.194 -2.646 -10.970 1.00 75.50 107 SER A C 1
ATOM 863 O O . SER A 1 107 ? 15.515 -3.068 -12.078 1.00 75.50 107 SER A O 1
ATOM 865 N N . CYS A 1 108 ? 15.404 -1.378 -10.604 1.00 68.31 108 CYS A N 1
ATOM 866 C CA . CYS A 1 108 ? 16.002 -0.381 -11.493 1.00 68.31 108 CYS A CA 1
ATOM 867 C C . CYS A 1 108 ? 17.448 -0.724 -11.886 1.00 68.31 108 CYS A C 1
ATOM 869 O O . CYS A 1 108 ? 17.819 -0.545 -13.044 1.00 68.31 108 CYS A O 1
ATOM 871 N N . MET A 1 109 ? 18.259 -1.253 -10.962 1.00 72.44 109 MET A N 1
ATOM 872 C CA . MET A 1 109 ? 19.641 -1.662 -11.262 1.00 72.44 109 MET A CA 1
ATOM 873 C C . MET A 1 109 ? 19.730 -2.882 -12.192 1.00 72.44 109 MET A C 1
ATOM 875 O O . MET A 1 109 ? 20.722 -3.039 -12.899 1.00 72.44 109 MET A O 1
ATOM 879 N N . ASN A 1 110 ? 18.705 -3.737 -12.211 1.00 63.34 110 ASN A N 1
ATOM 880 C CA . ASN A 1 110 ? 18.663 -4.934 -13.056 1.00 63.34 110 ASN A CA 1
ATOM 881 C C . ASN A 1 110 ? 18.131 -4.674 -14.478 1.00 63.34 110 ASN A C 1
ATOM 883 O O . ASN A 1 110 ? 18.194 -5.567 -15.329 1.00 63.34 110 ASN A O 1
ATOM 887 N N . ILE A 1 111 ? 17.645 -3.464 -14.776 1.00 61.25 111 ILE A N 1
ATOM 888 C CA . ILE A 1 111 ? 17.287 -3.070 -16.142 1.00 61.25 111 ILE A CA 1
ATOM 889 C C . ILE A 1 111 ? 18.588 -2.927 -16.941 1.00 61.25 111 ILE A C 1
ATOM 891 O O . ILE A 1 111 ? 19.378 -2.008 -16.730 1.00 61.25 111 ILE A O 1
ATOM 895 N N . LYS A 1 112 ? 18.830 -3.855 -17.875 1.00 48.75 112 LYS A N 1
ATOM 896 C CA . LYS A 1 112 ? 19.960 -3.769 -18.810 1.00 48.75 112 LYS A CA 1
ATOM 897 C C . LYS A 1 112 ? 19.854 -2.456 -19.590 1.00 48.75 112 LYS A C 1
ATOM 899 O O . LYS A 1 112 ? 18.934 -2.292 -20.388 1.00 48.75 112 LYS A O 1
ATOM 904 N N . PHE A 1 113 ? 20.800 -1.543 -19.375 1.00 48.22 113 PHE A N 1
ATOM 905 C CA . PHE A 1 113 ? 20.941 -0.293 -20.125 1.00 48.22 113 PHE A CA 1
ATOM 906 C C . PHE A 1 113 ? 21.168 -0.590 -21.618 1.00 48.22 113 PHE A C 1
ATOM 908 O O . PHE A 1 113 ? 22.304 -0.719 -22.068 1.00 48.22 113 PHE A O 1
ATOM 915 N N . ASN A 1 114 ? 20.096 -0.713 -22.404 1.00 42.28 114 ASN A N 1
ATOM 916 C CA . ASN A 1 114 ? 20.196 -0.723 -23.860 1.00 42.28 114 ASN A CA 1
ATOM 917 C C . ASN A 1 114 ? 20.197 0.733 -24.350 1.00 42.28 114 ASN A C 1
ATOM 919 O O . ASN A 1 114 ? 19.157 1.362 -24.544 1.00 42.28 114 ASN A O 1
ATOM 923 N N . THR A 1 115 ? 21.394 1.304 -24.446 1.00 44.19 115 THR A N 1
ATOM 924 C CA . THR A 1 115 ? 21.660 2.709 -24.768 1.00 44.19 115 THR A CA 1
ATOM 925 C C . THR A 1 115 ? 21.430 3.009 -26.250 1.00 44.19 115 THR A C 1
ATOM 927 O O . THR A 1 115 ? 22.386 3.150 -27.015 1.00 44.19 115 THR A O 1
ATOM 930 N N . THR A 1 116 ? 20.184 3.115 -26.710 1.00 42.88 116 THR A N 1
ATOM 931 C CA . THR A 1 116 ? 19.951 3.659 -28.068 1.00 42.88 116 THR A CA 1
ATOM 932 C C . THR A 1 116 ? 18.794 4.639 -28.167 1.00 42.88 116 THR A C 1
ATOM 934 O O . THR A 1 116 ? 18.848 5.532 -29.001 1.00 42.88 116 THR A O 1
ATOM 937 N N . PHE A 1 117 ? 17.808 4.600 -27.280 1.00 47.84 117 PHE A N 1
ATOM 938 C CA . PHE A 1 117 ? 16.747 5.603 -27.275 1.00 47.84 117 PHE A CA 1
ATOM 939 C C . PHE A 1 117 ? 16.245 5.744 -25.853 1.00 47.84 117 PHE A C 1
ATOM 941 O O . PHE A 1 117 ? 15.687 4.777 -25.361 1.00 47.84 117 PHE A O 1
ATOM 948 N N . LEU A 1 118 ? 16.461 6.885 -25.194 1.00 44.34 118 LEU A N 1
ATOM 949 C CA . LEU A 1 118 ? 15.543 7.452 -24.194 1.00 44.34 118 LEU A CA 1
ATOM 950 C C . LEU A 1 118 ? 16.104 8.785 -23.682 1.00 44.34 118 LEU A C 1
ATOM 952 O O . LEU A 1 118 ? 17.241 8.882 -23.222 1.00 44.34 118 LEU A O 1
ATOM 956 N N . GLU A 1 119 ? 15.285 9.823 -23.824 1.00 33.81 119 GLU A N 1
ATOM 957 C CA . GLU A 1 119 ? 15.524 11.184 -23.350 1.00 33.81 119 GLU A CA 1
ATOM 958 C C . GLU A 1 119 ? 15.854 11.243 -21.841 1.00 33.81 119 GLU A C 1
ATOM 960 O O . GLU A 1 119 ? 15.427 10.375 -21.077 1.00 33.81 119 GLU A O 1
ATOM 965 N N . PRO A 1 120 ? 16.561 12.289 -21.365 1.00 42.09 120 PRO A N 1
ATOM 966 C CA . PRO A 1 120 ? 17.128 12.377 -20.009 1.00 42.09 120 PRO A CA 1
ATOM 967 C C . PRO A 1 120 ? 16.120 12.539 -18.845 1.00 42.09 120 PRO A C 1
ATOM 969 O O . PRO A 1 120 ? 16.467 13.114 -17.814 1.00 42.09 120 PRO A O 1
ATOM 972 N N . ARG A 1 121 ? 14.880 12.045 -18.954 1.00 41.59 121 ARG A N 1
ATOM 973 C CA . ARG A 1 121 ? 13.806 12.291 -17.968 1.00 41.59 121 ARG A CA 1
ATOM 974 C C . ARG A 1 121 ? 13.485 11.162 -16.988 1.00 41.59 121 ARG A C 1
ATOM 976 O O . ARG A 1 121 ? 12.703 11.399 -16.078 1.00 41.59 121 ARG A O 1
ATOM 983 N N . LEU A 1 122 ? 14.096 9.985 -17.094 1.00 43.28 122 LEU A N 1
ATOM 984 C CA . LEU A 1 122 ? 13.859 8.887 -16.145 1.00 43.28 122 LEU A CA 1
ATOM 985 C C . LEU A 1 122 ? 15.139 8.593 -15.357 1.00 43.28 122 LEU A C 1
ATOM 987 O O . LEU A 1 122 ? 15.841 7.614 -15.591 1.00 43.28 122 LEU A O 1
ATOM 991 N N . ARG A 1 123 ? 15.476 9.499 -14.434 1.00 43.94 123 ARG A N 1
ATOM 992 C CA . ARG A 1 123 ? 16.375 9.184 -13.317 1.00 43.94 123 ARG A CA 1
ATOM 993 C C . ARG A 1 123 ? 15.502 8.851 -12.119 1.00 43.94 123 ARG A C 1
ATOM 995 O O . ARG A 1 123 ? 14.625 9.636 -11.773 1.00 43.94 123 ARG A O 1
ATOM 1002 N N . CYS A 1 124 ? 15.781 7.736 -11.453 1.00 42.25 124 CYS A N 1
ATOM 1003 C CA . CYS A 1 124 ? 15.403 7.556 -10.058 1.00 42.25 124 CYS A CA 1
ATOM 1004 C C . CYS A 1 124 ? 16.048 8.704 -9.268 1.00 42.25 124 CYS A C 1
ATOM 1006 O O . CYS A 1 124 ? 17.255 8.693 -9.026 1.00 42.25 124 CYS A O 1
ATOM 1008 N N . ILE A 1 125 ? 15.275 9.742 -8.950 1.00 42.44 125 ILE A N 1
ATOM 1009 C CA . ILE A 1 125 ? 15.736 10.846 -8.111 1.00 42.44 125 ILE A CA 1
ATOM 1010 C C . ILE A 1 125 ? 15.335 10.498 -6.683 1.00 42.44 125 ILE A C 1
ATOM 1012 O O . ILE A 1 125 ? 14.205 10.709 -6.256 1.00 42.44 125 ILE A O 1
ATOM 1016 N N . LEU A 1 126 ? 16.296 9.941 -5.958 1.00 43.81 126 LEU A N 1
ATOM 1017 C CA . LEU A 1 126 ? 16.348 10.005 -4.506 1.00 43.81 126 LEU A CA 1
ATOM 1018 C C . LEU A 1 126 ? 16.882 11.407 -4.175 1.00 43.81 126 LEU A C 1
ATOM 1020 O O . LEU A 1 126 ? 18.089 11.605 -4.227 1.00 43.81 126 LEU A O 1
ATOM 1024 N N . MET A 1 127 ? 16.010 12.394 -3.935 1.00 33.84 127 MET A N 1
ATOM 1025 C CA . MET A 1 127 ? 16.412 13.695 -3.375 1.00 33.84 127 MET A CA 1
ATOM 1026 C C . MET A 1 127 ? 15.290 14.304 -2.517 1.00 33.84 127 MET A C 1
ATOM 1028 O O . MET A 1 127 ? 14.172 14.507 -2.984 1.00 33.84 127 MET A O 1
ATOM 1032 N N . ASP A 1 128 ? 15.643 14.615 -1.269 1.00 29.20 128 ASP A N 1
ATOM 1033 C CA . ASP A 1 128 ? 15.003 15.574 -0.358 1.00 29.20 128 ASP A CA 1
ATOM 1034 C C . ASP A 1 128 ? 13.534 15.372 0.041 1.00 29.20 128 ASP A C 1
ATOM 1036 O O . ASP A 1 128 ? 12.683 16.253 -0.081 1.00 29.20 128 ASP A O 1
ATOM 1040 N N . GLY A 1 129 ? 13.262 14.229 0.672 1.00 35.81 129 GLY A N 1
ATOM 1041 C CA . GLY A 1 129 ? 12.395 14.194 1.857 1.00 35.81 129 GLY A CA 1
ATOM 1042 C C . GLY A 1 129 ? 10.902 14.482 1.683 1.00 35.81 129 GLY A C 1
ATOM 1043 O O . GLY A 1 129 ? 10.220 14.560 2.703 1.00 35.81 129 GLY A O 1
ATOM 1044 N N . LYS A 1 130 ? 10.362 14.637 0.463 1.00 35.41 130 LYS A N 1
ATOM 1045 C CA . LYS A 1 130 ? 8.906 14.834 0.279 1.00 35.41 130 LYS A CA 1
ATOM 1046 C C . LYS A 1 130 ? 8.237 14.118 -0.892 1.00 35.41 130 LYS A C 1
ATOM 1048 O O . LYS A 1 130 ? 7.037 13.898 -0.798 1.00 35.41 130 LYS A O 1
ATOM 1053 N N . TYR A 1 131 ? 8.937 13.715 -1.955 1.00 36.94 131 TYR A N 1
ATOM 1054 C CA . TYR A 1 131 ? 8.276 13.042 -3.083 1.00 36.94 131 TYR A CA 1
ATOM 1055 C C . TYR A 1 131 ? 9.167 11.986 -3.721 1.00 36.94 131 TYR A C 1
ATOM 1057 O O . TYR A 1 131 ? 10.249 12.289 -4.217 1.00 36.94 131 TYR A O 1
ATOM 1065 N N . MET A 1 132 ? 8.675 10.747 -3.745 1.00 40.66 132 MET A N 1
ATOM 1066 C CA . MET A 1 132 ? 9.287 9.663 -4.493 1.00 40.66 132 MET A CA 1
ATOM 1067 C C . MET A 1 132 ? 8.478 9.421 -5.772 1.00 40.66 132 MET A C 1
ATOM 1069 O O . MET A 1 132 ? 7.424 8.793 -5.745 1.00 40.66 132 MET A O 1
ATOM 1073 N N . HIS A 1 133 ? 8.969 9.932 -6.901 1.00 40.66 133 HIS A N 1
ATOM 1074 C CA . HIS A 1 133 ? 8.503 9.501 -8.218 1.00 40.66 133 HIS A CA 1
ATOM 1075 C C . HIS A 1 133 ? 9.335 8.286 -8.645 1.00 40.66 133 HIS A C 1
ATOM 1077 O O . HIS A 1 133 ? 10.442 8.427 -9.167 1.00 40.66 133 HIS A O 1
ATOM 1083 N N . ILE A 1 134 ? 8.813 7.086 -8.383 1.00 44.38 134 ILE A N 1
ATOM 1084 C CA . ILE A 1 134 ? 9.356 5.837 -8.934 1.00 44.38 134 ILE A CA 1
ATOM 1085 C C . ILE A 1 134 ? 8.831 5.706 -10.367 1.00 44.38 134 ILE A C 1
ATOM 1087 O O . ILE A 1 134 ? 7.640 5.902 -10.609 1.00 44.38 134 ILE A O 1
ATOM 1091 N N . CYS A 1 135 ? 9.745 5.473 -11.311 1.00 34.34 135 CYS A N 1
ATOM 1092 C CA . CYS A 1 135 ? 9.473 5.453 -12.749 1.00 34.34 135 CYS A CA 1
ATOM 1093 C C . CYS A 1 135 ? 8.461 4.359 -13.160 1.00 34.34 135 CYS A C 1
ATOM 1095 O O . CYS A 1 135 ? 8.429 3.316 -12.507 1.00 34.34 135 CYS A O 1
ATOM 1097 N N . PRO A 1 136 ? 7.678 4.600 -14.235 1.00 41.97 136 PRO A N 1
ATOM 1098 C CA . PRO A 1 136 ? 6.785 3.618 -14.857 1.00 41.97 136 PRO A CA 1
ATOM 1099 C C . PRO A 1 136 ? 7.525 2.460 -15.537 1.00 41.97 136 PRO A C 1
ATOM 1101 O O . PRO A 1 136 ? 8.690 2.661 -15.959 1.00 41.97 136 PRO A O 1
#

Sequence (136 aa):
DFLVALARDPEIRYHRGLFGETIYNCGLTPRKFRELVEKNPRIAVEILANLIKSPYKSEEYLTALCDMGLNLHSMEVMNGLITAVEPESEFFQSEYFQMYITTCISSCMNIKFNTTFLEPRLRCILMDGKYMHICP

pLDDT: mean 70.05, std 19.52, range [29.2, 91.62]

Organism: Trifolium pratense (NCBI:txid57577)

Foldseek 3Di:
DVVVVCLPDPVVVVPLPPQQPVVVVVPDALVVLVVCLVSPLPVSLSNLLSQLVPVVRNPRNLVSLVVVPDDPSSVSSVQSNLQSHDLPRCVCVDPSVVVVVVSLVVVVVPPPPPPDDDDPPDDQDPDDRRGGDRDD

Secondary structure (DSSP, 8-state):
-HHHHHHT-TTGGGGTTTHHHHHHHTT--HHHHHHHHHH-HHHHHHHHHHHTTSHHHHHHHHHHHHTT-S-HHHHHHHHHHHHHS-TTSGGGGSHHHHHHHHHHHHHHHHS---TTS--TT------SSS------

InterPro domains:
  IPR019312 CCR4-NOT transcription complex subunit 11, C-terminal domain [PF10155] (37-117)
  IPR019312 CCR4-NOT transcription complex subunit 11, C-terminal domain [PTHR15975] (22-113)

Radius of gyration: 16.16 Å; chains: 1; bounding box: 43×27×42 Å